Protein AF-A0A958HB91-F1 (afdb_monomer_lite)

Foldseek 3Di:
DDPLVCLQVPVVVLCVQCVVVVNNVQCSVVLNVLVVLLVVLVVVLVVLVVVLVVLVVVLVVCVVVVVPVVSVVSVVVNVCSVVVSVVSVVVSVVSVVVNVVSVVSRDDGDDPPDD

pLDDT: mean 89.31, std 8.47, range [50.62, 96.12]

Secondary structure (DSSP, 8-state):
---HHHHHH-HHHHHHHHHHTT-TT--HHHHHHHHHHHHHHHHHHHHHHHHHHHHHHHHHHHHHHT-HHHHHHHHHHHTTHHHHHHHHHHHHHHHHHHHHHHHHTSPPPPPTT--

Structure (mmCIF, N/CA/C/O backbone):
data_AF-A0A958HB91-F1
#
_entry.id   AF-A0A958HB91-F1
#
loop_
_atom_site.group_PDB
_atom_site.id
_atom_site.type_symbol
_atom_site.label_atom_id
_atom_site.label_alt_id
_atom_site.label_comp_id
_atom_site.label_asym_id
_atom_site.label_entity_id
_atom_site.label_seq_id
_atom_site.pdbx_PDB_ins_code
_atom_site.Cartn_x
_atom_site.Cartn_y
_atom_site.Cartn_z
_atom_site.occupancy
_atom_site.B_iso_or_equiv
_atom_site.auth_seq_id
_atom_site.auth_comp_id
_atom_site.auth_asym_id
_atom_site.auth_atom_id
_atom_site.pdbx_PDB_model_num
ATOM 1 N N . MET A 1 1 ? 19.043 -3.538 -9.899 1.00 71.06 1 MET A N 1
ATOM 2 C CA . MET A 1 1 ? 17.645 -3.208 -10.208 1.00 71.06 1 MET A CA 1
ATOM 3 C C . MET A 1 1 ? 17.563 -1.713 -10.312 1.00 71.06 1 MET A C 1
ATOM 5 O O . MET A 1 1 ? 18.083 -1.025 -9.436 1.00 71.06 1 MET A O 1
ATOM 9 N N . LEU A 1 2 ? 16.967 -1.248 -11.401 1.00 79.62 2 LEU A N 1
ATOM 10 C CA . LEU A 1 2 ? 16.695 0.161 -11.617 1.00 79.62 2 LEU A CA 1
ATOM 11 C C . LEU A 1 2 ? 15.825 0.713 -10.478 1.00 79.62 2 LEU A C 1
ATOM 13 O O . LEU A 1 2 ? 15.034 -0.028 -9.899 1.00 79.62 2 LEU A O 1
ATOM 17 N N . ASP A 1 3 ? 15.975 1.989 -10.127 1.00 85.75 3 ASP A N 1
ATOM 18 C CA . ASP A 1 3 ? 15.087 2.600 -9.137 1.00 85.75 3 ASP A CA 1
ATOM 19 C C . ASP A 1 3 ? 13.674 2.715 -9.731 1.00 85.75 3 ASP A C 1
ATOM 21 O O . ASP A 1 3 ? 13.479 3.310 -10.793 1.00 85.75 3 ASP A O 1
ATOM 25 N N . ILE A 1 4 ? 12.678 2.167 -9.032 1.00 87.62 4 ILE A N 1
ATOM 26 C CA . ILE A 1 4 ? 11.268 2.262 -9.424 1.00 87.62 4 ILE A CA 1
ATOM 27 C C . ILE A 1 4 ? 10.791 3.716 -9.516 1.00 87.62 4 ILE A C 1
ATOM 29 O O . ILE A 1 4 ? 9.896 4.021 -10.303 1.00 87.62 4 ILE A O 1
ATOM 33 N N . LYS A 1 5 ? 11.403 4.634 -8.757 1.00 87.94 5 LYS A N 1
ATOM 34 C CA . LYS A 1 5 ? 11.119 6.070 -8.859 1.00 87.94 5 LYS A CA 1
ATOM 35 C C . LYS A 1 5 ? 11.468 6.609 -10.235 1.00 87.94 5 LYS A C 1
ATOM 37 O O . LYS A 1 5 ? 10.661 7.333 -10.797 1.00 87.94 5 LYS A O 1
ATOM 42 N N . LEU A 1 6 ? 12.608 6.207 -10.797 1.00 88.75 6 LEU A N 1
ATOM 43 C CA . LEU A 1 6 ? 13.010 6.643 -12.132 1.00 88.75 6 LEU A CA 1
ATOM 44 C C . LEU A 1 6 ? 12.048 6.111 -13.195 1.00 88.75 6 LEU A C 1
ATOM 46 O O . LEU A 1 6 ? 11.650 6.849 -14.086 1.00 88.75 6 LEU A O 1
ATOM 50 N N . ILE A 1 7 ? 11.618 4.853 -13.060 1.00 88.56 7 ILE A N 1
ATOM 51 C CA . ILE A 1 7 ? 10.609 4.263 -13.950 1.00 88.56 7 ILE A CA 1
ATOM 52 C C . ILE A 1 7 ? 9.297 5.051 -13.874 1.00 88.56 7 ILE A C 1
ATOM 54 O O . ILE A 1 7 ? 8.662 5.281 -14.897 1.00 88.56 7 ILE A O 1
ATOM 58 N N . ARG A 1 8 ? 8.904 5.493 -12.676 1.00 90.81 8 ARG A N 1
ATOM 59 C CA . ARG A 1 8 ? 7.675 6.258 -12.443 1.00 90.81 8 ARG A CA 1
ATOM 60 C C . ARG A 1 8 ? 7.752 7.701 -12.945 1.00 90.81 8 ARG A C 1
ATOM 62 O O . ARG A 1 8 ? 6.773 8.197 -13.492 1.00 90.81 8 ARG A O 1
ATOM 69 N N . GLU A 1 9 ? 8.860 8.384 -12.689 1.00 91.75 9 GLU A N 1
ATOM 70 C CA . GLU A 1 9 ? 9.038 9.807 -12.998 1.00 91.75 9 GLU A CA 1
ATOM 71 C C . GLU A 1 9 ? 9.398 10.023 -14.471 1.00 91.75 9 GLU A C 1
ATOM 73 O O . GLU A 1 9 ? 8.901 10.960 -15.094 1.00 91.75 9 GLU A O 1
ATOM 78 N N . GLU A 1 10 ? 10.195 9.122 -15.048 1.00 91.25 10 GLU A N 1
ATOM 79 C CA . GLU A 1 10 ? 10.702 9.222 -16.417 1.00 91.25 10 GLU A CA 1
ATOM 80 C C . GLU A 1 10 ? 10.519 7.905 -17.205 1.00 91.25 10 GLU A C 1
ATOM 82 O O . GLU A 1 10 ? 11.486 7.331 -17.717 1.00 91.25 10 GLU A O 1
ATOM 87 N N . PRO A 1 11 ? 9.278 7.404 -17.364 1.00 89.75 11 PRO A N 1
ATOM 88 C CA . PRO A 1 11 ? 9.023 6.122 -18.024 1.00 89.75 11 PRO A CA 1
ATOM 89 C C . PRO A 1 11 ? 9.508 6.099 -19.477 1.00 89.75 11 PRO A C 1
ATOM 91 O O . PRO A 1 11 ? 10.039 5.096 -19.946 1.00 89.75 11 PRO A O 1
ATOM 94 N N . GLU A 1 12 ? 9.371 7.221 -20.184 1.00 88.81 12 GLU A N 1
ATOM 95 C CA . GLU A 1 12 ? 9.775 7.334 -21.585 1.00 88.81 12 GLU A CA 1
ATOM 96 C C . GLU A 1 12 ? 11.300 7.294 -21.748 1.00 88.81 12 GLU A C 1
ATOM 98 O O . GLU A 1 12 ? 11.808 6.647 -22.662 1.00 88.81 12 GLU A O 1
ATOM 103 N N . PHE A 1 13 ? 12.039 7.913 -20.821 1.00 89.06 13 PHE A N 1
ATOM 104 C CA . PHE A 1 13 ? 13.497 7.821 -20.785 1.00 89.06 13 PHE A CA 1
ATOM 105 C C . PHE A 1 13 ? 13.941 6.375 -20.562 1.00 89.06 13 PHE A C 1
ATOM 107 O O . PHE A 1 13 ? 14.795 5.867 -21.288 1.00 89.06 13 PHE A O 1
ATOM 114 N N . VAL A 1 14 ? 13.313 5.672 -19.614 1.00 87.88 14 VAL A N 1
ATOM 115 C CA . VAL A 1 14 ? 13.617 4.258 -19.368 1.00 87.88 14 VAL A CA 1
ATOM 116 C C . VAL A 1 14 ? 13.335 3.416 -20.614 1.00 87.88 14 VAL A C 1
ATOM 118 O O . VAL A 1 14 ? 14.204 2.645 -21.010 1.00 87.88 14 VAL A O 1
ATOM 121 N N . ARG A 1 15 ? 12.194 3.600 -21.292 1.00 87.25 15 ARG A N 1
ATOM 122 C CA . ARG A 1 15 ? 11.881 2.886 -22.548 1.00 87.25 15 ARG A CA 1
ATOM 123 C C . ARG A 1 15 ? 12.928 3.120 -23.637 1.00 87.25 15 ARG A C 1
ATOM 125 O O . ARG A 1 15 ? 13.354 2.165 -24.283 1.00 87.25 15 ARG A O 1
ATOM 132 N N . GLN A 1 16 ? 13.373 4.362 -23.825 1.00 87.00 16 GLN A N 1
ATOM 133 C CA . GLN A 1 16 ? 14.412 4.690 -24.808 1.00 87.00 16 GLN A CA 1
ATOM 134 C C . GLN A 1 16 ? 15.733 3.983 -24.495 1.00 87.00 16 GLN A C 1
ATOM 136 O O . GLN A 1 16 ? 16.367 3.422 -25.388 1.00 87.00 16 GLN A O 1
ATOM 141 N N . GLN A 1 17 ? 16.119 3.949 -23.222 1.00 86.00 17 GLN A N 1
ATOM 142 C CA . GLN A 1 17 ? 17.334 3.264 -22.795 1.00 86.00 17 GLN A CA 1
ATOM 143 C C . GLN A 1 17 ? 17.216 1.739 -22.920 1.00 86.00 17 GLN A C 1
ATOM 145 O O . GLN A 1 17 ? 18.180 1.089 -23.315 1.00 86.00 17 GLN A O 1
ATOM 150 N N . MET A 1 18 ? 16.044 1.163 -22.643 1.00 87.12 18 MET A N 1
ATOM 151 C CA . MET A 1 18 ? 15.786 -0.265 -22.868 1.00 87.12 18 MET A CA 1
ATOM 152 C C . MET A 1 18 ? 15.880 -0.619 -24.359 1.00 87.12 18 MET A C 1
ATOM 154 O O . MET A 1 18 ? 16.534 -1.594 -24.725 1.00 87.12 18 MET A O 1
ATOM 158 N N . ALA A 1 19 ? 15.334 0.226 -25.240 1.00 85.31 19 ALA A N 1
ATOM 159 C CA . ALA A 1 19 ? 15.484 0.064 -26.684 1.00 85.31 19 ALA A CA 1
ATOM 160 C C . ALA A 1 19 ? 16.956 0.156 -27.135 1.00 85.31 19 ALA A C 1
ATOM 162 O O . ALA A 1 19 ? 17.383 -0.625 -27.986 1.00 85.31 19 ALA A O 1
ATOM 163 N N . ALA A 1 20 ? 17.751 1.053 -26.538 1.00 85.00 20 ALA A N 1
ATOM 164 C CA . ALA A 1 20 ? 19.190 1.158 -26.802 1.00 85.00 20 ALA A CA 1
ATOM 165 C C . ALA A 1 20 ? 19.974 -0.093 -26.356 1.00 85.00 20 ALA A C 1
ATOM 167 O O . ALA A 1 20 ? 20.966 -0.451 -26.988 1.00 85.00 20 ALA A O 1
ATOM 168 N N . LEU A 1 21 ? 19.502 -0.788 -25.317 1.00 82.94 21 LEU A N 1
ATOM 169 C CA . LEU A 1 21 ? 20.030 -2.080 -24.863 1.00 82.94 21 LEU A CA 1
ATOM 170 C C . LEU A 1 21 ? 19.521 -3.277 -25.687 1.00 82.94 21 LEU A C 1
ATOM 172 O O . LEU A 1 21 ? 19.847 -4.415 -25.360 1.00 82.94 21 LEU A O 1
ATOM 176 N N . GLN A 1 22 ? 18.742 -3.034 -26.748 1.00 82.19 22 GLN A N 1
ATOM 177 C CA . GLN A 1 22 ? 18.056 -4.063 -27.541 1.00 82.19 22 GLN A CA 1
ATOM 178 C C . GLN A 1 22 ? 17.079 -4.925 -26.719 1.00 82.19 22 GLN A C 1
ATOM 180 O O . GLN A 1 22 ? 16.723 -6.023 -27.139 1.00 82.19 22 GLN A O 1
ATOM 185 N N . ASP A 1 23 ? 16.606 -4.403 -25.584 1.00 80.69 23 ASP A N 1
ATOM 186 C CA . ASP A 1 23 ? 15.676 -5.058 -24.659 1.00 80.69 23 ASP A CA 1
ATOM 187 C C . ASP A 1 23 ? 14.328 -4.319 -24.650 1.00 80.69 23 ASP A C 1
ATOM 189 O O . ASP A 1 23 ? 13.822 -3.857 -23.629 1.00 80.69 23 ASP A O 1
ATOM 193 N N . ALA A 1 24 ? 13.760 -4.123 -25.844 1.00 74.00 24 ALA A N 1
ATOM 194 C CA . ALA A 1 24 ? 12.516 -3.371 -26.032 1.00 74.00 24 ALA A CA 1
ATOM 195 C C . ALA A 1 24 ? 11.291 -4.034 -25.365 1.00 74.00 24 ALA A C 1
ATOM 197 O O . ALA A 1 24 ? 10.289 -3.360 -25.135 1.00 74.00 24 ALA A O 1
ATOM 198 N N . ASP A 1 25 ? 11.392 -5.323 -25.030 1.00 78.50 25 ASP A N 1
ATOM 199 C CA . ASP A 1 25 ? 10.356 -6.102 -24.344 1.00 78.50 25 ASP A CA 1
ATOM 200 C C . ASP A 1 25 ? 10.454 -6.007 -22.808 1.00 78.50 25 ASP A C 1
ATOM 202 O O . ASP A 1 25 ? 9.704 -6.679 -22.088 1.00 78.50 25 ASP A O 1
ATOM 206 N N . ALA A 1 26 ? 11.360 -5.171 -22.283 1.00 84.31 26 ALA A N 1
ATOM 207 C CA . ALA A 1 26 ? 11.474 -4.911 -20.856 1.00 84.31 26 ALA A CA 1
ATOM 208 C C . ALA A 1 26 ? 10.100 -4.527 -20.259 1.00 84.31 26 ALA A C 1
ATOM 210 O O . ALA A 1 26 ? 9.397 -3.672 -20.808 1.00 84.31 26 ALA A O 1
ATOM 211 N N . PRO A 1 27 ? 9.697 -5.104 -19.109 1.00 89.31 27 PRO A N 1
ATOM 212 C CA . PRO A 1 27 ? 8.336 -4.987 -18.575 1.00 89.31 27 PRO A CA 1
ATOM 213 C C . PRO A 1 27 ? 8.053 -3.634 -17.887 1.00 89.31 27 PRO A C 1
ATOM 215 O O . PRO A 1 27 ? 7.434 -3.592 -16.825 1.00 89.31 27 PRO A O 1
ATOM 218 N N . VAL A 1 28 ? 8.479 -2.517 -18.482 1.00 89.50 28 VAL A N 1
ATOM 219 C CA . VAL A 1 28 ? 8.350 -1.153 -17.940 1.00 89.50 28 VAL A CA 1
ATOM 220 C C . VAL A 1 28 ? 6.885 -0.804 -17.660 1.00 89.50 28 VAL A C 1
ATOM 222 O O . VAL A 1 28 ? 6.544 -0.391 -16.553 1.00 89.50 28 VAL A O 1
ATOM 225 N N . ASP A 1 29 ? 5.993 -1.052 -18.620 1.00 90.31 29 ASP A N 1
ATOM 226 C CA . ASP A 1 29 ? 4.562 -0.756 -18.469 1.00 90.31 29 ASP A CA 1
ATOM 227 C C . ASP A 1 29 ? 3.890 -1.644 -17.422 1.00 90.31 29 ASP A C 1
ATOM 229 O O . ASP A 1 29 ? 3.005 -1.205 -16.685 1.00 90.31 29 ASP A O 1
ATOM 233 N N . ARG A 1 30 ? 4.345 -2.898 -17.312 1.00 91.56 30 ARG A N 1
ATOM 234 C CA . ARG A 1 30 ? 3.857 -3.822 -16.287 1.00 91.56 30 ARG A CA 1
ATOM 235 C C . ARG A 1 30 ? 4.274 -3.357 -14.895 1.00 91.56 30 ARG A C 1
ATOM 237 O O . ARG A 1 30 ? 3.440 -3.377 -13.995 1.00 91.56 30 ARG A O 1
ATOM 244 N N . VAL A 1 31 ? 5.520 -2.913 -14.730 1.00 93.06 31 VAL A N 1
ATOM 245 C CA . VAL A 1 31 ? 6.020 -2.332 -13.475 1.00 93.06 31 VAL A CA 1
ATOM 246 C C . VAL A 1 31 ? 5.209 -1.098 -13.085 1.00 93.06 31 VAL A C 1
ATOM 248 O O . VAL A 1 31 ? 4.797 -0.994 -11.933 1.00 93.06 31 VAL A O 1
ATOM 251 N N . LEU A 1 32 ? 4.928 -0.196 -14.029 1.00 93.25 32 LEU A N 1
ATOM 252 C CA . LEU A 1 32 ? 4.122 1.003 -13.773 1.00 93.25 32 LEU A CA 1
ATOM 253 C C . LEU A 1 32 ? 2.704 0.663 -13.305 1.00 93.25 32 LEU A C 1
ATOM 255 O O . LEU A 1 32 ? 2.239 1.220 -12.310 1.00 93.25 32 LEU A O 1
ATOM 259 N N . ALA A 1 33 ? 2.040 -0.275 -13.983 1.00 94.62 33 ALA A N 1
ATOM 260 C CA . ALA A 1 33 ? 0.693 -0.705 -13.619 1.00 94.62 33 ALA A CA 1
ATOM 261 C C . ALA A 1 33 ? 0.653 -1.365 -12.228 1.00 94.62 33 ALA A C 1
ATOM 263 O O . ALA A 1 33 ? -0.229 -1.064 -11.423 1.00 94.62 33 ALA A O 1
ATOM 264 N N . LEU A 1 34 ? 1.626 -2.231 -11.923 1.00 95.06 34 LEU A N 1
ATOM 265 C CA . LEU A 1 34 ? 1.742 -2.881 -10.614 1.00 95.06 34 LEU A CA 1
ATOM 266 C C . LEU A 1 34 ? 2.045 -1.874 -9.501 1.00 95.06 34 LEU A C 1
ATOM 268 O O . LEU A 1 34 ? 1.455 -1.952 -8.425 1.00 95.06 34 LEU A O 1
ATOM 272 N N . ASP A 1 35 ? 2.919 -0.901 -9.755 1.00 94.50 35 ASP A N 1
ATOM 273 C CA . ASP A 1 35 ? 3.217 0.173 -8.807 1.00 94.50 35 ASP A CA 1
ATOM 274 C C . ASP A 1 35 ? 1.990 1.044 -8.503 1.00 94.50 35 ASP A C 1
ATOM 276 O O . ASP A 1 35 ? 1.755 1.423 -7.352 1.00 94.50 35 ASP A O 1
ATOM 280 N N . GLU A 1 36 ? 1.192 1.363 -9.521 1.00 95.19 36 GLU A N 1
ATOM 281 C CA . GLU A 1 36 ? -0.052 2.109 -9.351 1.00 95.19 36 GLU A CA 1
ATOM 282 C C . GLU A 1 36 ? -1.071 1.320 -8.520 1.00 95.19 36 GLU A C 1
ATOM 284 O O . GLU A 1 36 ? -1.596 1.847 -7.531 1.00 95.19 36 GLU A O 1
ATOM 289 N N . GLU A 1 37 ? -1.296 0.044 -8.858 1.00 94.94 37 GLU A N 1
ATOM 290 C CA . GLU A 1 37 ? -2.198 -0.840 -8.109 1.00 94.94 37 GLU A CA 1
ATOM 291 C C . GLU A 1 37 ? -1.749 -0.962 -6.646 1.00 94.94 37 GLU A C 1
ATOM 293 O O . GLU A 1 37 ? -2.557 -0.792 -5.726 1.00 94.94 37 GLU A O 1
ATOM 298 N N . ARG A 1 38 ? -0.445 -1.160 -6.423 1.00 95.88 38 ARG A N 1
ATOM 299 C CA . ARG A 1 38 ? 0.169 -1.227 -5.095 1.00 95.88 38 ARG A CA 1
ATOM 300 C C . ARG A 1 38 ? -0.109 0.026 -4.276 1.00 95.88 38 ARG A C 1
ATOM 302 O O . ARG A 1 38 ? -0.561 -0.071 -3.135 1.00 95.88 38 ARG A O 1
ATOM 309 N N . ARG A 1 39 ? 0.165 1.212 -4.828 1.00 94.94 39 ARG A N 1
ATOM 310 C CA . ARG A 1 39 ? -0.031 2.486 -4.113 1.00 94.94 39 ARG A CA 1
ATOM 311 C C . ARG A 1 39 ? -1.498 2.707 -3.771 1.00 94.94 39 ARG A C 1
ATOM 313 O O . ARG A 1 39 ? -1.808 3.085 -2.644 1.00 94.94 39 ARG A O 1
ATOM 320 N N . HIS A 1 40 ? -2.392 2.422 -4.709 1.00 95.69 40 HIS A N 1
ATOM 321 C CA . HIS A 1 40 ? -3.826 2.556 -4.498 1.00 95.69 40 HIS A CA 1
ATOM 322 C C . HIS A 1 40 ? -4.353 1.602 -3.414 1.00 95.69 40 HIS A C 1
ATOM 324 O O . HIS A 1 40 ? -5.126 2.018 -2.548 1.00 95.69 40 HIS A O 1
ATOM 330 N N . LEU A 1 41 ? -3.917 0.339 -3.415 1.00 95.12 41 LEU A N 1
ATOM 331 C CA . LEU A 1 41 ? -4.292 -0.621 -2.374 1.00 95.12 41 LEU A CA 1
ATOM 332 C C . LEU A 1 41 ? -3.722 -0.244 -1.009 1.00 95.12 41 LEU A C 1
ATOM 334 O O . LEU A 1 41 ? -4.437 -0.346 -0.015 1.00 95.12 41 LEU A O 1
ATOM 338 N N . LEU A 1 42 ? -2.483 0.248 -0.956 1.00 95.06 42 LEU A N 1
ATOM 339 C CA . LEU A 1 42 ? -1.877 0.715 0.287 1.00 95.06 42 LEU A CA 1
ATOM 340 C C . LEU A 1 42 ? -2.698 1.854 0.907 1.00 95.06 42 LEU A C 1
ATOM 342 O O . LEU A 1 42 ? -3.022 1.795 2.091 1.00 95.06 42 LEU A O 1
ATOM 346 N N . THR A 1 43 ? -3.100 2.844 0.105 1.00 96.12 43 THR A N 1
ATOM 347 C CA . THR A 1 43 ? -3.985 3.925 0.565 1.00 96.12 43 THR A CA 1
ATOM 348 C C . THR A 1 43 ? -5.311 3.375 1.089 1.00 96.12 43 THR A C 1
ATOM 350 O O . THR A 1 43 ? -5.707 3.703 2.204 1.00 96.12 43 THR A O 1
ATOM 353 N N . LYS A 1 44 ? -5.961 2.467 0.350 1.00 94.62 44 LYS A N 1
ATOM 354 C CA . LYS A 1 44 ? -7.225 1.847 0.783 1.00 94.62 44 LYS A CA 1
ATOM 355 C C . LYS A 1 44 ? -7.104 1.094 2.103 1.00 94.62 44 LYS A C 1
ATOM 357 O O . LYS A 1 44 ? -7.999 1.177 2.943 1.00 94.62 44 LYS A O 1
ATOM 362 N N . VAL A 1 45 ? -6.023 0.341 2.286 1.00 95.19 45 VAL A N 1
ATOM 363 C CA . VAL A 1 45 ? -5.766 -0.404 3.522 1.00 95.19 45 VAL A CA 1
ATOM 364 C C . VAL A 1 45 ? -5.608 0.550 4.700 1.00 95.19 45 VAL A C 1
ATOM 366 O O . VAL A 1 45 ? -6.211 0.322 5.751 1.00 95.19 45 VAL A O 1
ATOM 369 N N . GLU A 1 46 ? -4.836 1.623 4.537 1.00 95.19 46 GLU A N 1
ATOM 370 C CA . GLU A 1 46 ? -4.639 2.614 5.595 1.00 95.19 46 GLU A CA 1
ATOM 371 C C . GLU A 1 46 ? -5.939 3.358 5.932 1.00 95.19 46 GLU A C 1
ATOM 373 O O . GLU A 1 46 ? -6.273 3.487 7.113 1.00 95.19 46 GLU A O 1
ATOM 378 N N . ASP A 1 47 ? -6.744 3.720 4.931 1.00 95.38 47 ASP A N 1
ATOM 379 C CA . ASP A 1 47 ? -8.064 4.328 5.135 1.00 95.38 47 ASP A CA 1
ATOM 380 C C . ASP A 1 47 ? -9.013 3.392 5.902 1.00 95.38 47 ASP A C 1
ATOM 382 O O . ASP A 1 47 ? -9.693 3.807 6.847 1.00 95.38 47 ASP A O 1
ATOM 386 N N . LEU A 1 48 ? -9.035 2.101 5.557 1.00 95.06 48 LEU A N 1
ATOM 387 C CA . LEU A 1 48 ? -9.853 1.107 6.256 1.00 95.06 48 LEU A CA 1
ATOM 388 C C . LEU A 1 48 ? -9.375 0.864 7.689 1.00 95.06 48 LEU A C 1
ATOM 390 O O . LEU A 1 48 ? -10.202 0.757 8.600 1.00 95.06 48 LEU A O 1
ATOM 394 N N . LYS A 1 49 ? -8.059 0.807 7.922 1.00 94.50 49 LYS A N 1
ATOM 395 C CA . LYS A 1 49 ? -7.487 0.705 9.274 1.00 94.50 49 LYS A CA 1
ATOM 396 C C . LYS A 1 49 ? -7.845 1.933 10.109 1.00 94.50 49 LYS A C 1
ATOM 398 O O . LYS A 1 49 ? -8.243 1.776 11.267 1.00 94.50 49 LYS A O 1
ATOM 403 N N . ALA A 1 50 ? -7.747 3.130 9.531 1.00 95.44 50 ALA A N 1
ATOM 404 C CA . ALA A 1 50 ? -8.120 4.378 10.185 1.00 95.44 50 ALA A CA 1
ATOM 405 C C . ALA A 1 50 ? -9.612 4.387 10.541 1.00 95.44 50 ALA A C 1
ATOM 407 O O . ALA A 1 50 ? -9.959 4.613 11.704 1.00 95.44 50 ALA A O 1
ATOM 408 N N . ARG A 1 51 ? -10.487 4.040 9.587 1.00 93.12 51 ARG A N 1
ATOM 409 C CA . ARG A 1 51 ? -11.935 3.924 9.807 1.00 93.12 51 ARG A CA 1
ATOM 410 C C . ARG A 1 51 ? -12.251 2.926 10.917 1.00 93.12 51 ARG A C 1
ATOM 412 O O . ARG A 1 51 ? -12.908 3.289 11.886 1.00 93.12 51 ARG A O 1
ATOM 419 N N . ARG A 1 52 ? -11.710 1.705 10.845 1.00 93.62 52 ARG A N 1
ATOM 420 C CA . ARG A 1 52 ? -11.902 0.669 11.874 1.00 93.62 52 ARG A CA 1
ATOM 421 C C . ARG A 1 52 ? -11.507 1.172 13.262 1.00 93.62 52 ARG A C 1
ATOM 423 O O . ARG A 1 52 ? -12.233 0.938 14.226 1.00 93.62 52 ARG A O 1
ATOM 430 N N . ASN A 1 53 ? -10.363 1.846 13.385 1.00 94.00 53 ASN A N 1
ATOM 431 C CA . ASN A 1 53 ? -9.877 2.347 14.670 1.00 94.00 53 ASN A CA 1
ATOM 432 C C . ASN A 1 53 ? -10.774 3.467 15.228 1.00 94.00 53 ASN A C 1
ATOM 434 O O . ASN A 1 53 ? -11.036 3.490 16.432 1.00 94.00 53 ASN A O 1
ATOM 4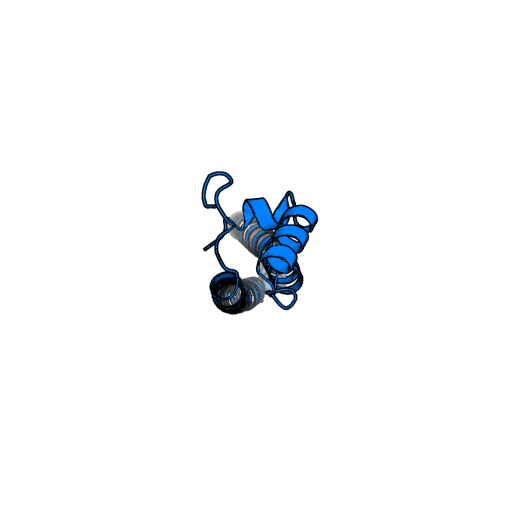38 N N . THR A 1 54 ? -11.251 4.373 14.372 1.00 94.69 54 THR A N 1
ATOM 439 C CA . THR A 1 54 ? -12.183 5.446 14.748 1.00 94.69 54 THR A CA 1
ATOM 440 C C . THR A 1 54 ? -13.524 4.880 15.202 1.00 94.69 54 THR A C 1
ATOM 442 O O . THR A 1 54 ? -13.967 5.182 16.311 1.00 94.69 54 THR A O 1
ATOM 445 N N . GLU A 1 55 ? -14.122 3.984 14.417 1.00 93.31 55 GLU A N 1
ATOM 446 C CA . GLU A 1 55 ? -15.413 3.381 14.759 1.00 93.31 55 GLU A CA 1
ATOM 447 C C . GLU A 1 55 ? -15.315 2.493 16.005 1.00 93.31 55 GLU A C 1
ATOM 449 O O . GLU A 1 55 ? -16.182 2.546 16.872 1.00 93.31 55 GLU A O 1
ATOM 454 N N . SER A 1 56 ? -14.211 1.759 16.190 1.00 92.38 56 SER A N 1
ATOM 455 C CA . SER A 1 56 ? -13.992 0.963 17.411 1.00 92.38 56 SER A CA 1
ATOM 456 C C . SER A 1 56 ? -13.971 1.831 18.674 1.00 92.38 56 SER A C 1
ATOM 458 O O . SER A 1 56 ? -14.526 1.446 19.707 1.00 92.38 56 SER A O 1
ATOM 460 N N . LYS A 1 57 ? -13.362 3.024 18.605 1.00 94.62 57 LYS A N 1
ATOM 461 C CA . LYS A 1 57 ? -13.378 3.988 19.717 1.00 94.62 57 LYS A CA 1
ATOM 462 C C . LYS A 1 57 ? -14.790 4.512 19.975 1.00 94.62 57 LYS A C 1
ATOM 464 O O . LYS A 1 57 ? -15.193 4.579 21.137 1.00 94.62 57 LYS A O 1
ATOM 469 N N . ARG A 1 58 ? -15.536 4.835 18.912 1.00 93.00 58 ARG A N 1
ATOM 470 C CA . ARG A 1 58 ? -16.924 5.309 18.998 1.00 93.00 58 ARG A CA 1
ATOM 471 C C . ARG A 1 58 ? -17.844 4.258 19.618 1.00 93.00 58 ARG A C 1
ATOM 473 O O . ARG A 1 58 ? -18.570 4.577 20.553 1.00 93.00 58 ARG A O 1
ATOM 480 N N . ILE A 1 59 ? -17.736 2.996 19.201 1.00 92.75 59 ILE A N 1
ATOM 481 C CA . ILE A 1 59 ? -18.474 1.866 19.791 1.00 92.75 59 ILE A CA 1
ATOM 482 C C . ILE A 1 59 ? -18.183 1.763 21.295 1.00 92.75 59 ILE A C 1
ATOM 484 O O . ILE A 1 59 ? -19.102 1.703 22.109 1.00 92.75 59 ILE A O 1
ATOM 488 N N . GLY A 1 60 ? -16.906 1.800 21.691 1.00 93.19 60 GLY A N 1
ATOM 489 C CA . GLY A 1 60 ? -16.519 1.744 23.104 1.00 93.19 60 GLY A CA 1
ATOM 490 C C . GLY A 1 60 ? -16.986 2.950 23.931 1.00 93.19 60 GLY A C 1
ATOM 491 O O . GLY A 1 60 ? -17.149 2.838 25.147 1.00 93.19 60 GLY A O 1
ATOM 492 N N . GLN A 1 61 ? -17.188 4.111 23.306 1.00 95.38 61 GLN A N 1
ATOM 493 C CA . GLN A 1 61 ? -17.788 5.282 23.945 1.00 95.38 61 GLN A CA 1
ATOM 494 C C . GLN A 1 61 ? -19.303 5.106 24.119 1.00 95.38 61 GLN A C 1
ATOM 496 O O . GLN A 1 61 ? -19.782 5.187 25.247 1.00 95.38 61 GLN A O 1
ATOM 501 N N . LEU A 1 62 ? -20.028 4.755 23.055 1.00 94.56 62 LEU A N 1
ATOM 502 C CA . LEU A 1 62 ? -21.479 4.528 23.092 1.00 94.56 62 LEU A CA 1
ATOM 503 C C . LEU A 1 62 ? -21.872 3.440 24.102 1.00 94.56 62 LEU A C 1
ATOM 505 O O . LEU A 1 62 ? -22.836 3.595 24.850 1.00 94.56 62 LEU A O 1
ATOM 509 N N . MET A 1 63 ? -21.077 2.369 24.199 1.00 91.94 63 MET A N 1
ATOM 510 C CA . MET A 1 63 ? -21.283 1.310 25.193 1.00 91.94 63 MET A CA 1
ATOM 511 C C . MET A 1 63 ? -21.138 1.808 26.638 1.00 91.94 63 MET A C 1
ATOM 513 O O . MET A 1 63 ? -21.842 1.315 27.519 1.00 91.94 63 MET A O 1
ATOM 517 N N . ARG A 1 64 ? -20.250 2.780 26.894 1.00 94.12 64 ARG A N 1
ATOM 518 C CA . ARG A 1 64 ? -20.088 3.415 28.217 1.00 94.12 64 ARG A CA 1
ATOM 519 C C . ARG A 1 64 ? -21.212 4.402 28.525 1.00 94.12 64 ARG A C 1
ATOM 521 O O . ARG A 1 64 ? -21.608 4.513 29.678 1.00 94.12 64 ARG A O 1
ATOM 528 N N . GLU A 1 65 ? -21.724 5.079 27.505 1.00 94.56 65 GLU A N 1
ATOM 529 C CA . GLU A 1 65 ? -22.841 6.028 27.603 1.00 94.56 65 GLU A CA 1
ATOM 530 C C . GLU A 1 65 ? -24.210 5.332 27.723 1.00 94.56 65 GLU A C 1
ATOM 532 O O . GLU A 1 65 ? -25.205 5.979 28.032 1.00 94.56 65 GLU A O 1
ATOM 537 N N . GLY A 1 66 ? -24.270 4.008 27.528 1.00 93.44 66 GLY A N 1
ATOM 538 C CA . GLY A 1 66 ? -25.501 3.215 27.619 1.00 93.44 66 GLY A CA 1
ATOM 539 C C . GLY A 1 66 ? -26.275 3.092 26.302 1.00 93.44 66 GLY A C 1
ATOM 540 O O . GLY A 1 66 ? -27.287 2.392 26.260 1.00 93.44 66 GLY A O 1
ATOM 541 N N . ASN A 1 67 ? -25.768 3.677 25.213 1.00 94.19 67 ASN A N 1
ATOM 542 C CA . ASN A 1 67 ? -26.361 3.658 23.872 1.00 94.19 67 ASN A CA 1
ATOM 543 C C . ASN A 1 67 ? -26.053 2.343 23.134 1.00 94.19 67 ASN A C 1
ATOM 545 O O . ASN A 1 67 ? -25.347 2.308 22.125 1.00 94.19 67 ASN A O 1
ATOM 549 N N . ARG A 1 68 ? -26.570 1.228 23.662 1.00 91.69 68 ARG A N 1
ATOM 550 C CA . ARG A 1 68 ? -26.276 -0.126 23.152 1.00 91.69 68 ARG A CA 1
ATOM 551 C C . ARG A 1 68 ? -26.773 -0.374 21.728 1.00 91.69 68 ARG A C 1
ATOM 553 O O . ARG A 1 68 ? -26.116 -1.089 20.984 1.00 91.69 68 ARG A O 1
ATOM 560 N N . GLU A 1 69 ? -27.907 0.205 21.350 1.00 92.44 69 GLU A N 1
ATOM 561 C CA . GLU A 1 69 ? -28.520 -0.019 20.035 1.00 92.44 69 GLU A CA 1
ATOM 562 C C . GLU A 1 69 ? -27.688 0.601 18.896 1.00 92.44 69 GLU A C 1
ATOM 564 O O . GLU A 1 69 ? -27.386 -0.063 17.902 1.00 92.44 69 GLU A O 1
ATOM 569 N N . GLU A 1 70 ? -27.205 1.836 19.082 1.00 90.50 70 GLU A N 1
ATOM 570 C CA . GLU A 1 70 ? -26.293 2.495 18.135 1.00 90.50 70 GLU A CA 1
ATOM 571 C C . GLU A 1 70 ? -24.924 1.792 18.094 1.00 90.50 70 GLU A C 1
ATOM 573 O O . GLU A 1 70 ? -24.350 1.597 17.021 1.00 90.50 70 GLU A O 1
ATOM 578 N N . ALA A 1 71 ? -24.418 1.339 19.248 1.00 91.38 71 ALA A N 1
ATOM 579 C CA . ALA A 1 71 ? -23.157 0.605 19.327 1.00 91.38 71 ALA A CA 1
ATOM 580 C C . ALA A 1 71 ? -23.197 -0.736 18.572 1.00 91.38 71 ALA A C 1
ATOM 582 O O . ALA A 1 71 ? -22.253 -1.056 17.848 1.00 91.38 71 ALA A O 1
ATOM 583 N N . GLU A 1 72 ? -24.273 -1.516 18.713 1.00 92.12 72 GLU A N 1
ATOM 584 C CA . GLU A 1 72 ? -24.431 -2.782 17.984 1.00 92.12 72 GLU A CA 1
ATOM 585 C C . GLU A 1 72 ? -24.652 -2.553 16.480 1.00 92.12 72 GLU A C 1
ATOM 587 O O . GLU A 1 72 ? -24.122 -3.317 15.673 1.00 92.12 72 GLU A O 1
ATOM 592 N N . THR A 1 73 ? -25.321 -1.462 16.085 1.00 92.12 73 THR A N 1
ATOM 593 C CA . THR A 1 73 ? -25.452 -1.071 14.668 1.00 92.12 73 THR A CA 1
ATOM 594 C C . THR A 1 73 ? -24.084 -0.781 14.044 1.00 92.12 73 THR A C 1
ATOM 596 O O . THR A 1 73 ? -23.718 -1.397 13.043 1.00 92.12 73 THR A O 1
ATOM 599 N N . LEU A 1 74 ? -23.268 0.072 14.675 1.00 90.12 74 LEU A N 1
ATOM 600 C CA . LEU A 1 74 ? -21.913 0.382 14.192 1.00 90.12 74 LEU A CA 1
ATOM 601 C C . LEU A 1 74 ? -21.003 -0.849 14.176 1.00 90.12 74 LEU A C 1
ATOM 603 O O . LEU A 1 74 ? -20.177 -1.023 13.281 1.00 90.12 74 LEU A O 1
ATOM 607 N N . LYS A 1 75 ? -21.152 -1.738 15.157 1.00 90.50 75 LYS A N 1
ATOM 608 C CA . LYS A 1 75 ? -20.409 -2.998 15.210 1.00 90.50 75 LYS A CA 1
ATOM 609 C C . LYS A 1 75 ? -20.797 -3.935 14.067 1.00 90.50 75 LYS A C 1
ATOM 611 O O . LYS A 1 75 ? -19.914 -4.586 13.512 1.00 90.50 75 LYS A O 1
ATOM 616 N N . ALA A 1 76 ? -22.075 -3.983 13.692 1.00 90.56 76 ALA A N 1
ATOM 617 C CA . ALA A 1 76 ? -22.537 -4.734 12.530 1.00 90.56 76 ALA A CA 1
ATOM 618 C C . ALA A 1 76 ? -21.995 -4.141 11.220 1.00 90.56 76 ALA A C 1
ATOM 620 O O . ALA A 1 76 ? -21.516 -4.895 10.378 1.00 90.56 76 ALA A O 1
ATOM 621 N N . GLU A 1 77 ? -21.971 -2.812 11.071 1.00 87.06 77 GLU A N 1
ATOM 622 C CA . GLU A 1 77 ? -21.370 -2.144 9.902 1.00 87.06 77 GLU A CA 1
ATOM 623 C C . GLU A 1 77 ? -19.857 -2.373 9.789 1.00 87.06 77 GLU A C 1
ATOM 625 O O . GLU A 1 77 ? -19.310 -2.455 8.689 1.00 87.06 77 GLU A O 1
ATOM 630 N N . MET A 1 78 ? -19.165 -2.477 10.927 1.00 90.12 78 MET A N 1
ATOM 631 C CA . MET A 1 78 ? -17.729 -2.771 10.990 1.00 90.12 78 MET A CA 1
ATOM 632 C C . MET A 1 78 ? -17.397 -4.257 10.885 1.00 90.12 78 MET A C 1
ATOM 634 O O . MET A 1 78 ? -16.225 -4.613 10.702 1.00 90.12 78 MET A O 1
ATOM 638 N N . SER A 1 79 ? -18.411 -5.119 10.928 1.00 85.44 79 SER A N 1
ATOM 639 C CA . SER A 1 79 ? -18.267 -6.533 10.615 1.00 85.44 79 SER A CA 1
ATOM 640 C C . SER A 1 79 ? -17.797 -6.677 9.165 1.00 85.44 79 SER A C 1
ATOM 642 O O . SER A 1 79 ? -18.410 -6.157 8.237 1.00 85.44 79 SER A O 1
ATOM 644 N N . GLY A 1 80 ? -16.654 -7.329 8.957 1.00 88.00 80 GLY A N 1
ATOM 645 C CA . GLY A 1 80 ? -16.075 -7.532 7.625 1.00 88.00 80 GLY A CA 1
ATOM 646 C C . GLY A 1 80 ? -15.076 -6.465 7.160 1.00 88.00 80 GLY A C 1
ATOM 647 O O . GLY A 1 80 ? -14.352 -6.716 6.199 1.00 88.00 80 GLY A O 1
ATOM 648 N N . VAL A 1 81 ? -14.916 -5.325 7.850 1.00 92.81 81 VAL A N 1
ATOM 649 C CA . VAL A 1 81 ? -13.798 -4.397 7.547 1.00 92.81 81 VAL A CA 1
ATOM 650 C C . VAL A 1 81 ? -12.453 -5.075 7.814 1.00 92.81 81 VAL A C 1
ATOM 652 O O . VAL A 1 81 ? -11.503 -4.903 7.055 1.00 92.81 81 VAL A O 1
ATOM 655 N N . GLY A 1 82 ? -12.377 -5.898 8.865 1.00 91.81 82 GLY A N 1
ATOM 656 C CA . GLY A 1 82 ? -11.191 -6.707 9.151 1.00 91.81 82 GLY A CA 1
ATOM 657 C C . GLY A 1 82 ? -10.851 -7.693 8.030 1.00 91.81 82 GLY A C 1
ATOM 658 O O . GLY A 1 82 ? -9.676 -7.861 7.714 1.00 91.81 82 GLY A O 1
ATOM 659 N N . ASP A 1 83 ? -11.860 -8.296 7.402 1.00 93.88 83 ASP A N 1
ATOM 660 C CA . ASP A 1 83 ? -11.665 -9.249 6.305 1.00 93.88 83 ASP A CA 1
ATOM 661 C C . ASP A 1 83 ? -11.285 -8.540 5.001 1.00 93.88 83 ASP A C 1
ATOM 663 O O . ASP A 1 83 ? -10.414 -9.017 4.281 1.00 93.88 83 ASP A O 1
ATOM 667 N N . GLN A 1 84 ? -11.849 -7.356 4.738 1.00 93.69 84 GLN A N 1
ATOM 668 C CA . GLN A 1 84 ? -11.427 -6.504 3.619 1.00 93.69 84 GLN A CA 1
ATOM 669 C C . GLN A 1 84 ? -9.966 -6.063 3.753 1.00 93.69 84 GLN A C 1
ATOM 671 O O . GLN A 1 84 ? -9.226 -6.106 2.775 1.00 93.69 84 GLN A O 1
ATOM 676 N N . ILE A 1 85 ? -9.532 -5.682 4.962 1.00 93.81 85 ILE A N 1
ATOM 677 C CA . ILE A 1 85 ? -8.123 -5.350 5.222 1.00 93.81 85 ILE A CA 1
ATOM 678 C C . ILE A 1 85 ? -7.234 -6.556 4.906 1.00 93.81 85 ILE A C 1
ATOM 680 O O . ILE A 1 85 ? -6.269 -6.402 4.167 1.00 93.81 85 ILE A O 1
ATOM 684 N N . LYS A 1 86 ? -7.5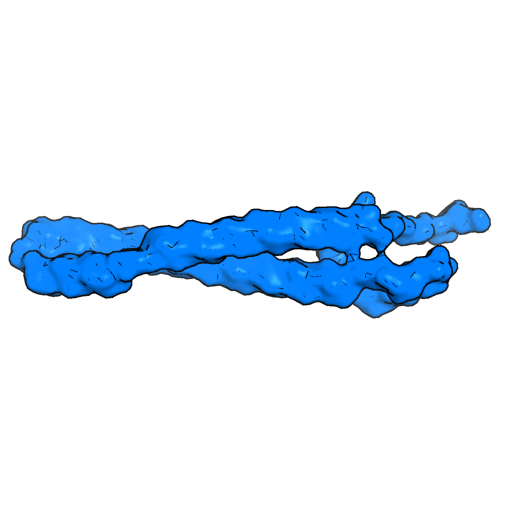82 -7.755 5.396 1.00 94.81 86 LYS A N 1
ATOM 685 C CA . LYS A 1 86 ? -6.815 -8.979 5.105 1.00 94.81 86 LYS A CA 1
ATOM 686 C C . LYS A 1 86 ? -6.748 -9.278 3.609 1.00 94.81 86 LYS A C 1
ATOM 688 O O . LYS A 1 86 ? -5.670 -9.553 3.101 1.00 94.81 86 LYS A O 1
ATOM 693 N N . LEU A 1 87 ? -7.877 -9.178 2.906 1.00 95.62 87 LEU A N 1
ATOM 694 C CA . LEU A 1 87 ? -7.942 -9.408 1.464 1.00 95.62 87 LEU A CA 1
ATOM 695 C C . LEU A 1 87 ? -7.006 -8.463 0.697 1.00 95.62 87 LEU A C 1
ATOM 697 O O . LEU A 1 87 ? -6.301 -8.893 -0.216 1.00 95.62 87 LEU A O 1
ATOM 701 N N . PHE A 1 88 ? -6.991 -7.180 1.060 1.00 95.00 88 PHE A N 1
ATOM 702 C CA . PHE A 1 88 ? -6.110 -6.208 0.420 1.00 95.00 88 PHE A CA 1
ATOM 703 C C . PHE A 1 88 ? -4.645 -6.376 0.824 1.00 95.00 88 PHE A C 1
ATOM 705 O O . PHE A 1 88 ? -3.785 -6.216 -0.037 1.00 95.00 88 PHE A O 1
ATOM 712 N N . ASP A 1 89 ? -4.352 -6.747 2.072 1.00 93.19 89 ASP A N 1
ATOM 713 C CA . ASP A 1 89 ? -2.991 -7.078 2.512 1.00 93.19 89 ASP A CA 1
ATOM 714 C C . ASP A 1 89 ? -2.438 -8.294 1.742 1.00 93.19 89 ASP A C 1
ATOM 716 O O . ASP A 1 89 ? -1.287 -8.284 1.307 1.00 93.19 89 ASP A O 1
ATOM 720 N N . ASP A 1 90 ? -3.256 -9.322 1.505 1.00 95.81 90 ASP A N 1
ATOM 721 C CA . ASP A 1 90 ? -2.849 -10.486 0.712 1.00 95.81 90 ASP A CA 1
ATOM 722 C C . ASP A 1 90 ? -2.671 -10.130 -0.770 1.00 95.81 90 ASP A C 1
ATOM 724 O O . ASP A 1 90 ? -1.699 -10.554 -1.396 1.00 95.81 90 ASP A O 1
ATOM 728 N N . ARG A 1 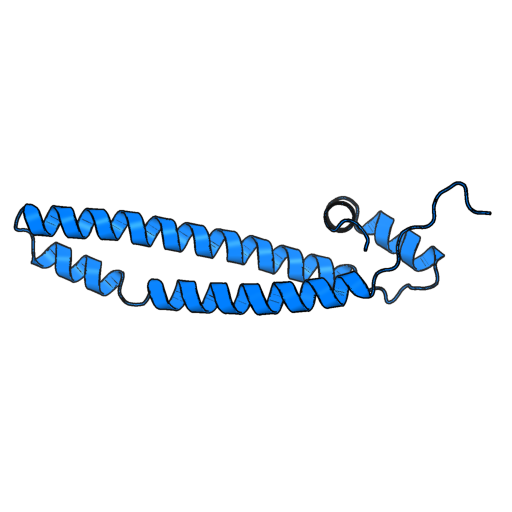91 ? -3.541 -9.281 -1.332 1.00 94.44 91 ARG A N 1
ATOM 729 C CA . ARG A 1 91 ? -3.355 -8.763 -2.696 1.00 94.44 91 ARG A CA 1
ATOM 730 C C . ARG A 1 91 ? -2.084 -7.918 -2.817 1.00 94.44 91 ARG A C 1
ATOM 732 O O . ARG A 1 91 ? -1.386 -8.040 -3.820 1.00 94.44 91 ARG A O 1
ATOM 739 N N . LEU A 1 92 ? -1.767 -7.103 -1.810 1.00 95.44 92 LEU A N 1
ATOM 740 C CA . LEU A 1 92 ? -0.529 -6.322 -1.755 1.00 95.44 92 LEU A CA 1
ATOM 741 C C . LEU A 1 92 ? 0.706 -7.224 -1.780 1.00 95.44 92 LEU A C 1
ATOM 743 O O . LEU A 1 92 ? 1.629 -6.929 -2.530 1.00 95.44 92 LEU A O 1
ATOM 747 N N . ARG A 1 93 ? 0.701 -8.341 -1.039 1.00 95.44 93 ARG A N 1
ATOM 748 C CA . ARG A 1 93 ? 1.800 -9.325 -1.077 1.00 95.44 93 ARG A CA 1
ATOM 749 C C . ARG A 1 93 ? 2.018 -9.893 -2.474 1.00 95.44 93 ARG A C 1
ATOM 751 O O . ARG A 1 93 ? 3.148 -9.924 -2.942 1.00 95.44 93 ARG A O 1
ATOM 758 N N . VAL A 1 94 ? 0.938 -10.284 -3.150 1.00 96.06 94 VAL A N 1
ATOM 759 C CA . VAL A 1 94 ? 1.016 -10.801 -4.525 1.00 96.06 94 VAL A CA 1
ATOM 760 C C . VAL A 1 94 ? 1.578 -9.741 -5.474 1.00 96.06 94 VAL A C 1
ATOM 762 O O . VAL A 1 94 ? 2.448 -10.038 -6.283 1.00 96.06 94 VAL A O 1
ATOM 765 N N . ILE A 1 95 ? 1.132 -8.488 -5.356 1.00 94.94 95 ILE A N 1
ATOM 766 C CA . ILE A 1 95 ? 1.644 -7.395 -6.196 1.00 94.94 95 ILE A CA 1
ATOM 767 C C . ILE A 1 95 ? 3.112 -7.096 -5.894 1.00 94.94 95 ILE A C 1
ATOM 769 O O . ILE A 1 95 ? 3.862 -6.826 -6.824 1.00 94.94 95 ILE A O 1
ATOM 773 N N . ASP A 1 96 ? 3.535 -7.148 -4.630 1.00 93.69 96 ASP A N 1
ATOM 774 C CA . ASP A 1 96 ? 4.938 -6.968 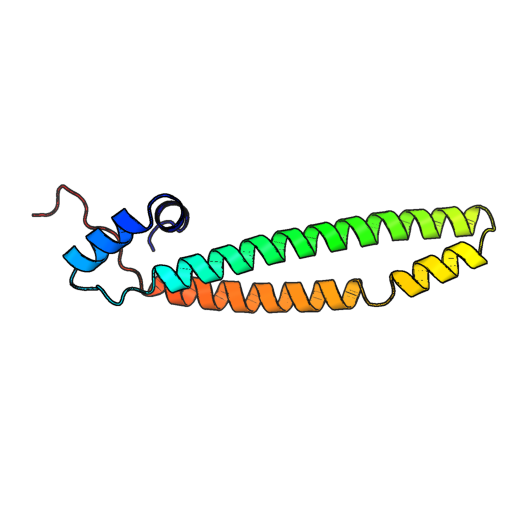-4.250 1.00 93.69 96 ASP A CA 1
ATOM 775 C C . ASP A 1 96 ? 5.833 -8.038 -4.896 1.00 93.69 96 ASP A C 1
ATOM 777 O O . ASP A 1 96 ? 6.898 -7.709 -5.422 1.00 93.69 96 ASP A O 1
ATOM 781 N N . GLU A 1 97 ? 5.384 -9.295 -4.915 1.00 95.56 97 GLU A N 1
ATOM 782 C CA . GLU A 1 97 ? 6.076 -10.394 -5.599 1.00 95.56 97 GLU A CA 1
ATOM 783 C C . GLU A 1 97 ? 6.115 -10.179 -7.120 1.00 95.56 97 GLU A C 1
ATOM 785 O O . GLU A 1 97 ? 7.188 -10.223 -7.720 1.00 95.56 97 GLU A O 1
ATOM 790 N N . GLU A 1 98 ? 4.974 -9.867 -7.746 1.00 94.50 98 GLU A N 1
ATOM 791 C CA . GLU A 1 98 ? 4.899 -9.591 -9.188 1.00 94.50 98 GLU A CA 1
ATOM 792 C C . GLU A 1 98 ? 5.771 -8.391 -9.596 1.00 94.50 98 GLU A C 1
ATOM 794 O O . GLU A 1 98 ? 6.408 -8.402 -10.654 1.00 94.50 98 GLU A O 1
ATOM 799 N N . LEU A 1 99 ? 5.811 -7.353 -8.759 1.00 93.69 99 LEU A N 1
ATOM 800 C CA . LEU A 1 99 ? 6.606 -6.151 -8.981 1.00 93.69 99 LEU A CA 1
ATOM 801 C C . LEU A 1 99 ? 8.098 -6.460 -8.860 1.00 93.69 99 LEU A C 1
ATOM 803 O O . LEU A 1 99 ? 8.875 -6.019 -9.704 1.00 93.69 99 LEU A O 1
ATOM 807 N N . PHE A 1 100 ? 8.500 -7.241 -7.857 1.00 91.94 100 PHE A N 1
ATOM 808 C CA . PHE A 1 100 ? 9.883 -7.687 -7.693 1.00 91.94 100 PHE A CA 1
ATOM 809 C C . PHE A 1 100 ? 10.361 -8.515 -8.894 1.00 91.94 100 PHE A C 1
ATOM 811 O O . PHE A 1 100 ? 11.452 -8.272 -9.422 1.00 91.94 100 PHE A O 1
ATOM 818 N N . ASP A 1 101 ? 9.531 -9.442 -9.368 1.00 92.56 101 ASP A N 1
ATOM 819 C CA . ASP A 1 101 ? 9.828 -10.281 -10.530 1.00 92.56 101 ASP A CA 1
ATOM 820 C C . ASP A 1 101 ? 9.953 -9.454 -11.814 1.00 92.56 101 ASP A C 1
ATOM 822 O O . ASP A 1 101 ? 10.893 -9.641 -12.592 1.00 92.56 101 ASP A O 1
ATOM 826 N N . ALA A 1 102 ? 9.038 -8.505 -12.034 1.00 90.88 102 ALA A N 1
ATOM 827 C CA . ALA A 1 102 ? 9.081 -7.620 -13.193 1.00 90.88 102 ALA A CA 1
ATOM 828 C C . ALA A 1 102 ? 10.308 -6.693 -13.154 1.00 90.88 102 ALA A C 1
ATOM 830 O O . ALA A 1 102 ? 11.021 -6.570 -14.149 1.00 90.88 102 ALA A O 1
ATOM 831 N N . MET A 1 103 ? 10.609 -6.105 -11.995 1.00 89.62 103 MET A N 1
ATOM 832 C CA . MET A 1 103 ? 11.781 -5.246 -11.791 1.00 89.62 103 MET A CA 1
ATOM 833 C C . MET A 1 103 ? 13.101 -5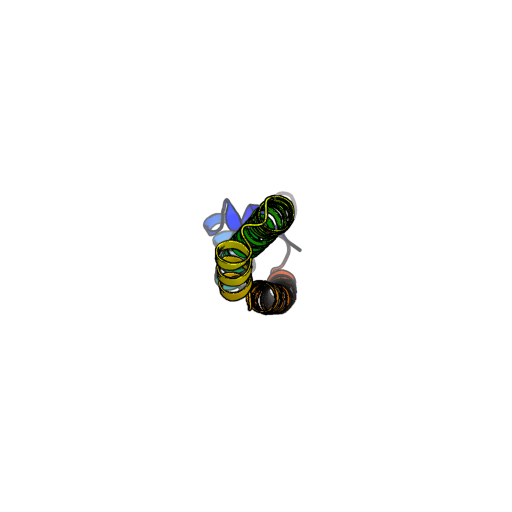.997 -11.978 1.00 89.62 103 MET A C 1
ATOM 835 O O . MET A 1 103 ? 14.061 -5.430 -12.496 1.00 89.62 103 MET A O 1
ATOM 839 N N . SER A 1 104 ? 13.153 -7.276 -11.599 1.00 88.88 104 SER A N 1
ATOM 840 C CA . SER A 1 104 ? 14.341 -8.123 -11.770 1.00 88.88 104 SER A CA 1
ATOM 841 C C . SER A 1 104 ? 14.680 -8.395 -13.237 1.00 88.88 104 SER A C 1
ATOM 843 O O . SER A 1 104 ? 15.829 -8.705 -13.546 1.00 88.88 104 SER A O 1
ATOM 845 N N . ARG A 1 105 ? 13.702 -8.265 -14.141 1.00 87.12 105 ARG A N 1
ATOM 846 C CA . ARG A 1 105 ? 13.892 -8.412 -15.592 1.00 87.12 105 ARG A CA 1
ATOM 847 C C . ARG A 1 105 ? 14.353 -7.125 -16.268 1.00 87.12 105 ARG A C 1
ATOM 849 O O . ARG A 1 105 ? 14.744 -7.182 -17.423 1.00 87.12 105 ARG A O 1
ATOM 856 N N . ILE A 1 106 ? 14.308 -5.984 -15.578 1.00 85.31 106 ILE A N 1
ATOM 857 C CA . ILE A 1 106 ? 14.764 -4.706 -16.127 1.00 85.31 106 ILE A CA 1
ATOM 858 C C . ILE A 1 106 ? 16.268 -4.560 -15.843 1.00 85.31 106 ILE A C 1
ATOM 860 O O . ILE A 1 106 ? 16.659 -4.453 -14.669 1.00 85.31 106 ILE A O 1
ATOM 864 N N . PRO A 1 107 ? 17.133 -4.547 -16.876 1.00 82.69 107 PRO A N 1
ATOM 865 C CA . PRO A 1 107 ? 18.560 -4.322 -16.689 1.00 82.69 107 PRO A CA 1
ATOM 866 C C . PRO A 1 107 ? 18.836 -2.913 -16.142 1.00 82.69 107 PRO A C 1
ATOM 868 O O . PRO A 1 107 ? 18.028 -1.990 -16.248 1.00 82.69 107 PRO A O 1
ATOM 871 N N . ASN A 1 108 ? 20.011 -2.726 -15.537 1.00 83.00 108 ASN A N 1
ATOM 872 C CA . ASN A 1 108 ? 20.442 -1.387 -15.139 1.00 83.00 108 ASN A CA 1
ATOM 873 C C . ASN A 1 108 ? 20.736 -0.532 -16.385 1.00 83.00 108 ASN A C 1
ATOM 875 O O . ASN A 1 108 ? 21.211 -1.042 -17.400 1.00 83.00 108 ASN A O 1
ATOM 879 N N . LEU A 1 109 ? 20.508 0.779 -16.279 1.00 79.56 109 LEU A N 1
ATOM 880 C CA . LEU A 1 109 ? 20.814 1.716 -17.358 1.00 79.56 109 LEU A CA 1
ATOM 881 C C . LEU A 1 109 ? 22.328 1.794 -17.619 1.00 79.56 1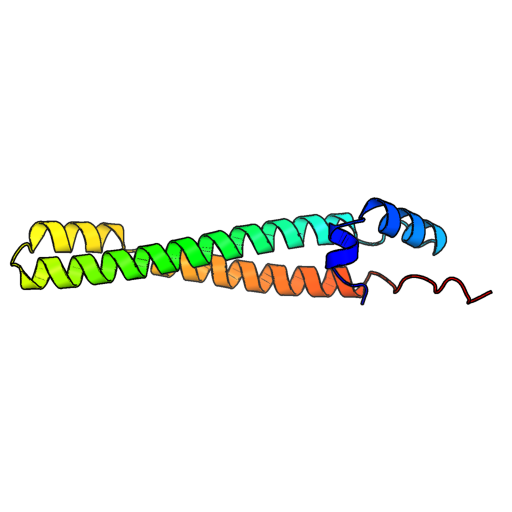09 LEU A C 1
ATOM 883 O O . LEU A 1 109 ? 23.109 1.769 -16.660 1.00 79.56 109 LEU A O 1
ATOM 887 N N . PRO A 1 110 ? 22.753 1.932 -18.888 1.00 71.19 110 PRO A N 1
ATOM 888 C CA . PRO A 1 110 ? 24.155 2.133 -19.217 1.00 71.19 110 PRO A CA 1
ATOM 889 C C . PRO A 1 110 ? 24.648 3.460 -18.629 1.00 71.19 110 PRO A C 1
ATOM 891 O O . PRO A 1 110 ? 23.975 4.490 -18.712 1.00 71.19 110 PRO A O 1
ATOM 894 N N . LEU A 1 111 ? 25.838 3.435 -18.024 1.00 68.19 111 LEU A N 1
ATOM 895 C CA . LEU A 1 111 ? 26.504 4.652 -17.570 1.00 68.19 111 LEU A CA 1
ATOM 896 C C . LEU A 1 111 ? 27.017 5.427 -18.795 1.00 68.19 111 LEU A C 1
ATOM 898 O O . LEU A 1 111 ? 27.611 4.815 -19.682 1.00 68.19 111 LEU A O 1
ATOM 902 N N . PRO A 1 112 ? 26.891 6.767 -18.827 1.00 62.22 112 PRO A N 1
ATOM 903 C CA . PRO A 1 112 ? 27.318 7.582 -19.969 1.00 62.22 112 PRO A CA 1
ATOM 904 C C . PRO A 1 112 ? 28.827 7.520 -20.272 1.00 62.22 112 PRO A C 1
ATOM 906 O O . PRO A 1 112 ? 29.261 8.052 -21.287 1.00 62.22 112 PRO A O 1
ATOM 909 N N . SER A 1 113 ? 29.638 6.893 -19.411 1.00 55.12 113 SER A N 1
ATOM 910 C CA . SER A 1 113 ? 31.089 6.748 -19.584 1.00 55.12 113 SER A CA 1
ATOM 911 C C . SER A 1 113 ? 31.544 5.348 -20.012 1.00 55.12 113 SER A C 1
ATOM 913 O O . SER A 1 113 ? 32.743 5.079 -19.945 1.00 55.12 113 SER A O 1
ATOM 915 N N . VAL A 1 114 ? 30.632 4.435 -20.357 1.00 50.62 114 VAL A N 1
ATOM 916 C CA . VAL A 1 114 ? 30.996 3.083 -20.809 1.00 50.62 114 VAL A CA 1
ATOM 917 C C . VAL A 1 114 ? 30.948 3.069 -22.344 1.00 50.62 114 VAL A C 1
ATOM 919 O O . VAL A 1 114 ? 29.848 3.181 -22.885 1.00 50.62 114 VAL A O 1
ATOM 922 N N . PRO A 1 115 ? 32.110 3.043 -23.030 1.00 54.31 115 PRO A N 1
ATOM 923 C CA . PRO A 1 115 ? 32.196 3.012 -24.492 1.00 54.31 115 PRO A CA 1
ATOM 924 C C . PRO A 1 115 ? 31.748 1.677 -25.095 1.00 54.31 115 PRO A C 1
ATOM 926 O O . PRO A 1 115 ? 31.808 0.648 -24.382 1.00 54.31 115 PRO A O 1
#

Sequence (115 aa):
MLDIKLIREEPEFVRQQMAALQDADAPVDRVLALDEERRHLLTKVEDLKARRNTESKRIGQLMREGNREEAETLKAEMSGVGDQIKLFDDRLRVIDEELFDAMSRIPNLPLPSVP

Radius of gyration: 22.2 Å; chains: 1; bounding box: 61×21×56 Å